Protein AF-A0A7W2B0Z6-F1 (afdb_monomer_lite)

Radius of gyration: 12.78 Å; chains: 1; bounding box: 35×30×26 Å

Secondary structure (DSSP, 8-state):
----S-----PBPHHHHHHHHTT-HHHHTTHHHHHHHHHHHHGGGGGSSS--SEEEEEEEETTEEEEEEEETTEEEEEEEETTTTEEEE--

Sequence (91 aa):
MNLLASSNNSFYNYKDFIFEYSMRPDIATYLKPIKSIATNLCGENIFKNKGGKYNCKFAISEGGIRIERTYEGKKEEYIFSQRKNILKKIN

Structure (mmCIF, N/CA/C/O backbone):
data_AF-A0A7W2B0Z6-F1
#
_entry.id   AF-A0A7W2B0Z6-F1
#
loop_
_atom_site.group_PDB
_atom_site.id
_atom_site.type_symbol
_atom_site.label_atom_id
_atom_site.label_alt_id
_atom_site.label_comp_id
_atom_site.label_asym_id
_atom_site.label_entity_id
_atom_site.label_seq_id
_atom_site.pdbx_PDB_ins_code
_atom_site.Cartn_x
_atom_site.Cartn_y
_atom_site.Cartn_z
_atom_site.occupancy
_atom_site.B_iso_or_equiv
_atom_site.auth_seq_id
_atom_site.auth_comp_id
_atom_site.auth_asym_id
_atom_site.auth_atom_id
_atom_site.pdbx_PDB_model_num
ATOM 1 N N . MET A 1 1 ? 26.081 -13.573 -0.982 1.00 29.56 1 MET A N 1
ATOM 2 C CA . MET A 1 1 ? 25.834 -12.254 -0.359 1.00 29.56 1 MET A CA 1
ATOM 3 C C . MET A 1 1 ? 24.372 -12.197 0.062 1.00 29.56 1 MET A C 1
ATOM 5 O O . MET A 1 1 ? 23.518 -12.059 -0.801 1.00 29.56 1 MET A O 1
ATOM 9 N N . ASN A 1 2 ? 24.073 -12.374 1.353 1.00 27.05 2 ASN A N 1
ATOM 10 C CA . ASN A 1 2 ? 22.712 -12.218 1.883 1.00 27.05 2 ASN A CA 1
ATOM 11 C C . ASN A 1 2 ? 22.480 -10.743 2.232 1.00 27.05 2 ASN A C 1
ATOM 13 O O . ASN A 1 2 ? 22.797 -10.295 3.328 1.00 27.05 2 ASN A O 1
ATOM 17 N N . LEU A 1 3 ? 21.935 -9.988 1.280 1.00 34.31 3 LEU A N 1
ATOM 18 C CA . LEU A 1 3 ? 21.543 -8.578 1.420 1.00 34.31 3 LEU A CA 1
ATOM 19 C C . LEU A 1 3 ? 20.152 -8.421 2.077 1.00 34.31 3 LEU A C 1
ATOM 21 O O . LEU A 1 3 ? 19.356 -7.585 1.668 1.00 34.31 3 LEU A O 1
ATOM 25 N N . LEU A 1 4 ? 19.837 -9.237 3.090 1.00 35.62 4 LEU A N 1
ATOM 26 C CA . LEU A 1 4 ? 18.536 -9.213 3.785 1.00 35.62 4 LEU A CA 1
ATOM 27 C C . LEU A 1 4 ? 18.582 -8.596 5.195 1.00 35.62 4 LEU A C 1
ATOM 29 O O . LEU A 1 4 ? 17.578 -8.610 5.893 1.00 35.62 4 LEU A O 1
ATOM 33 N N . ALA A 1 5 ? 19.706 -8.014 5.623 1.00 34.84 5 ALA A N 1
ATOM 34 C CA . ALA A 1 5 ? 19.888 -7.565 7.010 1.00 34.84 5 ALA A CA 1
ATOM 35 C C . ALA A 1 5 ? 20.216 -6.069 7.166 1.00 34.84 5 ALA A C 1
ATOM 37 O O . ALA A 1 5 ? 21.029 -5.683 8.000 1.00 34.84 5 ALA A O 1
ATOM 38 N N . SER A 1 6 ? 19.567 -5.203 6.388 1.00 31.62 6 SER A N 1
ATOM 39 C CA . SER A 1 6 ? 19.455 -3.789 6.766 1.00 31.62 6 SER A CA 1
ATOM 40 C C . SER A 1 6 ? 18.123 -3.218 6.282 1.00 31.62 6 SER A C 1
ATOM 42 O O . SER A 1 6 ? 18.061 -2.292 5.477 1.00 31.62 6 SER A O 1
ATOM 44 N N . SER A 1 7 ? 17.017 -3.818 6.739 1.00 38.91 7 SER A N 1
ATOM 45 C CA . SER A 1 7 ? 15.704 -3.185 6.634 1.00 38.91 7 SER A CA 1
ATOM 46 C C . SER A 1 7 ? 15.670 -1.990 7.591 1.00 38.91 7 SER A C 1
ATOM 48 O O . SER A 1 7 ? 15.152 -2.067 8.706 1.00 38.91 7 SER A O 1
ATOM 50 N N . ASN A 1 8 ? 16.199 -0.851 7.153 1.00 43.62 8 ASN A N 1
ATOM 51 C CA . ASN A 1 8 ? 15.586 0.401 7.562 1.00 43.62 8 ASN A CA 1
ATOM 52 C C . ASN A 1 8 ? 14.139 0.312 7.065 1.00 43.62 8 ASN A C 1
ATOM 54 O O . ASN A 1 8 ? 13.892 0.395 5.864 1.00 43.62 8 ASN A O 1
ATOM 58 N N . ASN A 1 9 ? 13.195 0.049 7.975 1.00 51.09 9 ASN A N 1
ATOM 59 C CA . ASN A 1 9 ? 11.744 0.064 7.745 1.00 51.09 9 ASN A CA 1
ATOM 60 C C . ASN A 1 9 ? 11.289 1.516 7.483 1.00 51.09 9 ASN A C 1
ATOM 62 O O . ASN A 1 9 ? 10.444 2.082 8.176 1.00 51.09 9 ASN A O 1
ATOM 66 N N . SER A 1 10 ? 11.929 2.166 6.515 1.00 68.25 10 SER A N 1
ATOM 67 C CA . SER A 1 10 ? 11.640 3.517 6.084 1.00 68.25 10 SER A CA 1
ATOM 68 C C . SER A 1 10 ? 10.335 3.454 5.316 1.00 68.25 10 SER A C 1
ATOM 70 O O . SER A 1 10 ? 10.260 2.954 4.201 1.00 68.25 10 SER A O 1
ATOM 72 N N . PHE A 1 11 ? 9.272 3.912 5.957 1.00 79.06 11 PHE A N 1
ATOM 73 C CA . PHE A 1 11 ? 7.987 4.080 5.310 1.00 79.06 11 PHE A CA 1
ATOM 74 C C . PHE A 1 11 ? 8.065 5.230 4.299 1.00 79.06 11 PHE A C 1
ATOM 76 O O . PHE A 1 11 ? 8.280 6.384 4.677 1.00 79.06 11 PHE A O 1
ATOM 83 N N . TYR A 1 12 ? 7.845 4.921 3.024 1.00 84.75 12 TYR A N 1
ATOM 84 C CA . TYR A 1 12 ? 7.834 5.877 1.917 1.00 84.75 12 TYR A CA 1
ATOM 85 C C . TYR A 1 12 ? 6.422 6.422 1.680 1.00 84.75 12 TYR A C 1
ATOM 87 O O . TYR A 1 12 ? 5.434 5.717 1.892 1.00 84.75 12 TYR A O 1
ATOM 95 N N . ASN A 1 13 ? 6.287 7.663 1.200 1.00 86.12 13 ASN A N 1
ATOM 96 C CA . ASN A 1 13 ? 5.026 8.068 0.567 1.00 86.12 13 ASN A CA 1
ATOM 97 C C . ASN A 1 13 ? 4.862 7.315 -0.769 1.00 86.12 13 ASN A C 1
ATOM 99 O O . ASN A 1 13 ? 5.809 6.711 -1.269 1.00 86.12 13 ASN A O 1
ATOM 103 N N . TYR A 1 14 ? 3.665 7.335 -1.355 1.00 86.44 14 TYR A N 1
ATOM 104 C CA . TYR A 1 14 ? 3.397 6.564 -2.572 1.00 86.44 14 TYR A CA 1
ATOM 105 C C . TYR A 1 14 ? 4.346 6.918 -3.729 1.00 86.44 14 TYR A C 1
ATOM 107 O O . TYR A 1 14 ? 4.826 6.022 -4.410 1.00 86.44 14 TYR A O 1
ATOM 115 N N . LYS A 1 15 ? 4.643 8.203 -3.957 1.00 85.12 15 LYS A N 1
ATOM 116 C CA . LYS A 1 15 ? 5.510 8.628 -5.069 1.00 85.12 15 LYS A CA 1
ATOM 117 C C . LYS A 1 15 ? 6.936 8.129 -4.898 1.00 85.12 15 LYS A C 1
ATOM 119 O O . LYS A 1 15 ? 7.474 7.553 -5.838 1.00 85.12 15 LYS A O 1
ATOM 124 N N . ASP A 1 16 ? 7.495 8.289 -3.704 1.00 86.50 16 ASP A N 1
ATOM 125 C CA . ASP A 1 16 ? 8.844 7.818 -3.392 1.00 86.50 16 ASP A CA 1
ATOM 126 C C . ASP A 1 16 ? 8.907 6.289 -3.459 1.00 86.50 16 ASP A C 1
ATOM 128 O O . ASP A 1 16 ? 9.859 5.731 -3.990 1.00 86.50 16 ASP A O 1
ATOM 132 N N . PHE A 1 17 ? 7.847 5.608 -3.012 1.00 88.31 17 PHE A N 1
ATOM 133 C CA . PHE A 1 17 ? 7.729 4.157 -3.118 1.00 88.31 17 PHE A CA 1
ATOM 134 C C . PHE A 1 17 ? 7.723 3.689 -4.582 1.00 88.31 17 PHE A C 1
ATOM 136 O O . PHE A 1 17 ? 8.466 2.786 -4.951 1.00 88.31 17 PHE A O 1
ATOM 143 N N . ILE A 1 18 ? 6.914 4.306 -5.451 1.00 87.44 18 ILE A N 1
ATOM 144 C CA . ILE A 1 18 ? 6.920 3.969 -6.881 1.00 87.44 18 ILE A CA 1
ATOM 145 C C . ILE A 1 18 ? 8.279 4.287 -7.507 1.00 87.44 18 ILE A C 1
ATOM 147 O O . ILE A 1 18 ? 8.788 3.476 -8.275 1.00 87.44 18 ILE A O 1
ATOM 151 N N . PHE A 1 19 ? 8.877 5.433 -7.190 1.00 86.31 19 PHE A N 1
ATOM 152 C CA . PHE A 1 19 ? 10.178 5.813 -7.732 1.00 86.31 19 PHE A CA 1
ATOM 153 C C . PHE A 1 19 ? 11.262 4.787 -7.370 1.00 86.31 19 PHE A C 1
ATOM 155 O O . PHE A 1 19 ? 11.929 4.272 -8.263 1.00 86.31 19 PHE A O 1
ATOM 162 N N . GLU A 1 20 ? 11.355 4.412 -6.094 1.00 85.38 20 GLU A N 1
ATOM 163 C CA . GLU A 1 20 ? 12.345 3.457 -5.580 1.00 85.38 20 GLU A CA 1
ATOM 164 C C . GLU A 1 20 ? 12.149 2.031 -6.128 1.00 85.38 20 GLU A C 1
ATOM 166 O O . GLU A 1 20 ? 13.115 1.307 -6.379 1.00 85.38 20 GLU A O 1
ATOM 171 N N . TYR A 1 21 ? 10.895 1.604 -6.317 1.00 85.50 21 TYR A N 1
ATOM 172 C CA . TYR A 1 21 ? 10.583 0.197 -6.589 1.00 85.50 21 TYR A CA 1
ATOM 173 C C . TYR A 1 21 ? 10.054 -0.097 -8.002 1.00 85.50 21 TYR A C 1
ATOM 175 O O . TYR A 1 21 ? 9.929 -1.265 -8.362 1.00 85.50 21 TYR A O 1
ATOM 183 N N . SER A 1 22 ? 9.791 0.909 -8.843 1.00 82.81 22 SER A N 1
ATOM 184 C CA . SER A 1 22 ? 9.314 0.705 -10.230 1.00 82.81 22 SER A CA 1
ATOM 185 C C . SER A 1 22 ? 10.323 0.046 -11.156 1.00 82.81 22 SER A C 1
ATOM 187 O O . SER A 1 22 ? 9.923 -0.618 -12.110 1.00 82.81 22 SER A O 1
ATOM 189 N N . MET A 1 23 ? 11.612 0.170 -10.850 1.00 82.62 23 MET A N 1
ATOM 190 C CA . MET A 1 23 ? 12.676 -0.500 -11.595 1.00 82.62 23 MET A C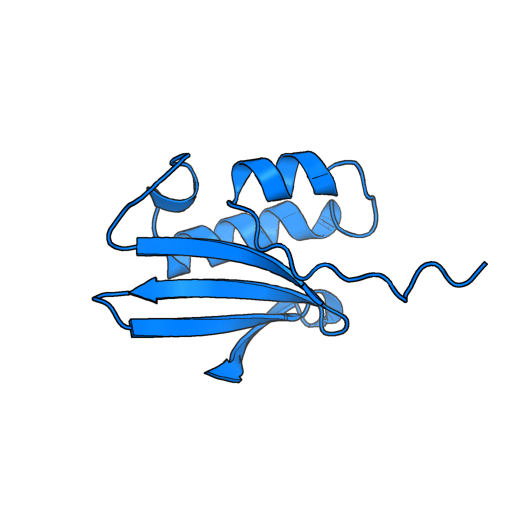A 1
ATOM 191 C C . MET A 1 23 ? 12.941 -1.929 -11.106 1.00 82.62 23 MET A C 1
ATOM 193 O O . MET A 1 23 ? 13.705 -2.651 -11.742 1.00 82.62 23 MET A O 1
ATOM 197 N N . ARG A 1 24 ? 12.325 -2.361 -9.995 1.00 83.12 24 ARG A N 1
ATOM 198 C CA . ARG A 1 24 ? 12.501 -3.710 -9.443 1.00 83.12 24 ARG A CA 1
ATOM 199 C C . ARG A 1 24 ? 11.451 -4.656 -10.041 1.00 83.12 24 ARG A C 1
ATOM 201 O O . ARG A 1 24 ? 10.267 -4.482 -9.749 1.00 83.12 24 ARG A O 1
ATOM 208 N N . PRO A 1 25 ? 11.825 -5.640 -10.883 1.00 79.00 25 PRO A N 1
ATOM 209 C CA . PRO A 1 25 ? 10.859 -6.453 -11.633 1.00 79.00 25 PRO A CA 1
ATOM 210 C C . PRO A 1 25 ? 9.886 -7.240 -10.744 1.00 79.00 25 PRO A C 1
ATOM 212 O O . PRO A 1 25 ? 8.711 -7.404 -11.076 1.00 79.00 25 PRO A O 1
ATOM 215 N N . ASP A 1 26 ? 10.373 -7.685 -9.588 1.00 76.56 26 ASP A N 1
ATOM 216 C CA . ASP A 1 26 ? 9.632 -8.400 -8.552 1.00 76.56 26 ASP A CA 1
ATOM 217 C C . ASP A 1 26 ? 8.585 -7.530 -7.845 1.00 76.56 26 ASP A C 1
ATOM 219 O O . ASP A 1 26 ? 7.677 -8.069 -7.225 1.00 76.56 26 ASP A O 1
ATOM 223 N N . ILE A 1 27 ? 8.661 -6.201 -7.961 1.00 77.94 27 ILE A N 1
ATOM 224 C CA . ILE A 1 27 ? 7.700 -5.266 -7.356 1.00 77.94 27 ILE A CA 1
ATOM 225 C C . ILE A 1 27 ? 6.873 -4.543 -8.427 1.00 77.94 27 ILE A C 1
ATOM 227 O O . ILE A 1 27 ? 5.687 -4.284 -8.213 1.00 77.94 27 ILE A O 1
ATOM 231 N N . ALA A 1 28 ? 7.458 -4.271 -9.599 1.00 79.50 28 ALA A N 1
ATOM 232 C CA . ALA A 1 28 ? 6.847 -3.551 -10.716 1.00 79.50 28 ALA A CA 1
ATOM 233 C C . ALA A 1 28 ? 5.484 -4.132 -11.132 1.00 79.50 28 ALA A C 1
ATOM 235 O O . ALA A 1 28 ? 4.519 -3.394 -11.346 1.00 79.50 28 ALA A O 1
ATOM 236 N N . THR A 1 29 ? 5.377 -5.463 -11.168 1.00 81.50 29 THR A N 1
ATOM 237 C CA . THR A 1 29 ? 4.139 -6.191 -11.506 1.00 81.50 29 THR A CA 1
ATOM 238 C C . THR A 1 29 ? 2.993 -5.920 -10.524 1.00 81.50 29 THR A C 1
ATOM 240 O O . THR A 1 29 ? 1.821 -5.978 -10.900 1.00 81.50 29 THR A O 1
ATOM 243 N N . TYR A 1 30 ? 3.313 -5.541 -9.286 1.00 80.06 30 TYR A N 1
ATOM 244 C CA . TYR A 1 30 ? 2.349 -5.294 -8.218 1.00 80.06 30 TYR A CA 1
ATOM 245 C C . TYR A 1 30 ? 2.013 -3.813 -8.024 1.00 80.06 30 TYR A C 1
ATOM 247 O O . TYR A 1 30 ? 1.081 -3.495 -7.284 1.00 80.06 30 TYR A O 1
ATOM 255 N N . LEU A 1 31 ? 2.686 -2.892 -8.720 1.00 82.19 31 LEU A N 1
ATOM 256 C CA . LEU A 1 31 ? 2.448 -1.454 -8.559 1.00 82.19 31 LEU A CA 1
ATOM 257 C C . LEU A 1 31 ? 1.027 -1.027 -8.938 1.00 82.19 31 LEU A C 1
ATOM 259 O O . LEU A 1 31 ? 0.434 -0.179 -8.270 1.00 82.19 31 LEU A O 1
ATOM 263 N N . LYS A 1 32 ? 0.443 -1.640 -9.974 1.00 85.44 32 LYS A N 1
ATOM 264 C CA . LYS A 1 32 ? -0.939 -1.357 -10.390 1.00 85.44 32 LYS A CA 1
ATOM 265 C C . LYS A 1 32 ? -1.965 -1.807 -9.328 1.00 85.44 32 LYS A C 1
ATOM 267 O O . LYS A 1 32 ? -2.789 -0.973 -8.945 1.00 85.44 32 LYS A O 1
ATOM 272 N N . PRO A 1 33 ? -1.914 -3.048 -8.800 1.00 87.31 33 PRO A N 1
ATOM 273 C CA . PRO A 1 33 ? -2.711 -3.451 -7.637 1.00 87.31 33 PRO A CA 1
ATOM 274 C C . PRO A 1 33 ? -2.532 -2.540 -6.416 1.00 87.31 33 PRO A C 1
ATOM 276 O O . PRO A 1 33 ? -3.523 -2.093 -5.836 1.00 87.31 33 PRO A O 1
ATOM 279 N N . ILE A 1 34 ? -1.285 -2.202 -6.064 1.00 86.25 34 ILE A N 1
ATOM 280 C CA . ILE A 1 34 ? -0.974 -1.329 -4.919 1.00 86.25 34 ILE A CA 1
ATOM 281 C C . ILE A 1 34 ? -1.635 0.034 -5.086 1.00 86.25 34 ILE A C 1
ATOM 283 O O . 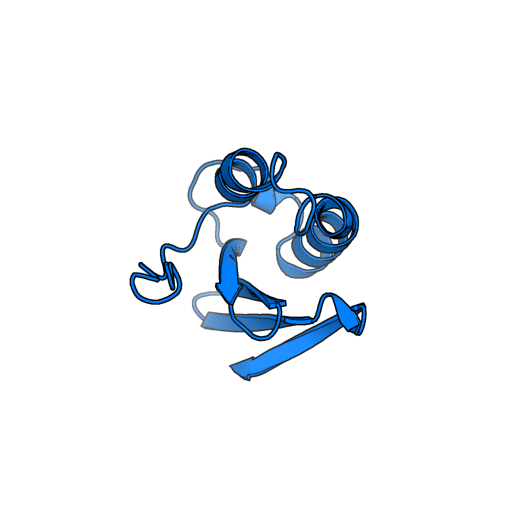ILE A 1 34 ? -2.237 0.521 -4.134 1.00 86.25 34 ILE A O 1
ATOM 287 N N . LYS A 1 35 ? -1.576 0.633 -6.284 1.00 88.38 35 LYS A N 1
ATOM 288 C CA . LYS A 1 35 ? -2.248 1.904 -6.581 1.00 88.38 35 LYS A CA 1
ATOM 289 C C . LYS A 1 35 ? -3.735 1.831 -6.244 1.00 88.38 35 LYS A C 1
ATOM 291 O O . LYS A 1 35 ? -4.228 2.674 -5.505 1.00 88.38 35 LYS A O 1
ATOM 296 N N . SER A 1 36 ? -4.434 0.817 -6.757 1.00 88.62 36 SER A N 1
ATOM 297 C CA . SER A 1 36 ? -5.877 0.667 -6.539 1.00 88.62 36 SER A CA 1
ATOM 298 C C . SER A 1 36 ? -6.213 0.499 -5.057 1.00 88.62 36 SER A C 1
ATOM 300 O O . SER A 1 36 ? -7.128 1.142 -4.553 1.00 88.62 36 SER A O 1
ATOM 302 N N . ILE A 1 37 ? -5.454 -0.338 -4.349 1.00 87.75 37 ILE A N 1
ATOM 303 C CA . ILE A 1 37 ? -5.636 -0.584 -2.915 1.00 87.75 37 ILE A CA 1
ATOM 304 C C . ILE A 1 37 ? -5.387 0.690 -2.107 1.00 87.75 37 ILE A C 1
ATOM 306 O O . ILE A 1 37 ? -6.189 1.058 -1.252 1.00 87.75 37 ILE A O 1
ATOM 310 N N . ALA A 1 38 ? -4.291 1.382 -2.399 1.00 84.69 38 ALA A N 1
ATOM 311 C CA . ALA A 1 38 ? -3.913 2.620 -1.744 1.00 84.69 38 ALA A CA 1
ATOM 312 C C . ALA A 1 38 ? -4.968 3.715 -1.949 1.00 84.69 38 ALA A C 1
ATOM 314 O O . ALA A 1 38 ? -5.321 4.404 -0.992 1.00 84.69 38 ALA A O 1
ATOM 315 N N . THR A 1 39 ? -5.509 3.850 -3.165 1.00 87.88 39 THR A N 1
ATOM 316 C CA . THR A 1 39 ? -6.588 4.801 -3.461 1.00 87.88 39 THR A CA 1
ATOM 317 C C . THR A 1 39 ? -7.868 4.433 -2.716 1.00 87.88 39 THR A C 1
ATOM 319 O O . THR A 1 39 ? -8.504 5.317 -2.153 1.00 87.88 39 THR A O 1
ATOM 322 N N . ASN A 1 40 ? -8.212 3.147 -2.617 1.00 87.44 40 ASN A N 1
ATOM 323 C CA . ASN A 1 40 ? -9.379 2.707 -1.847 1.00 87.44 40 ASN A CA 1
ATOM 324 C C . ASN A 1 40 ? -9.229 2.986 -0.339 1.00 87.44 40 ASN A C 1
ATOM 326 O O . ASN A 1 40 ? -10.201 3.340 0.320 1.00 87.44 40 ASN A O 1
ATOM 330 N N . LEU A 1 41 ? -8.019 2.852 0.216 1.00 85.62 41 LEU A N 1
ATOM 331 C CA . LEU A 1 41 ? -7.758 3.074 1.645 1.00 85.62 41 LEU A CA 1
ATOM 332 C C . LEU A 1 41 ? -7.631 4.559 2.012 1.00 85.62 41 LEU A C 1
ATOM 334 O O . LEU A 1 41 ? -8.182 5.016 3.017 1.00 85.62 41 LEU A O 1
ATOM 338 N N . CYS A 1 42 ? -6.864 5.317 1.236 1.00 83.56 42 CYS A N 1
ATOM 339 C CA . CYS A 1 42 ? -6.433 6.673 1.586 1.00 83.56 42 CYS A CA 1
ATOM 340 C C . CYS A 1 42 ? -7.007 7.761 0.667 1.00 83.56 42 CYS A C 1
ATOM 342 O O . CYS A 1 42 ? -6.709 8.944 0.855 1.00 83.56 42 CYS A O 1
ATOM 344 N N . GLY A 1 43 ? -7.837 7.386 -0.310 1.00 83.31 43 GLY A N 1
ATOM 345 C CA . GLY A 1 43 ? -8.348 8.286 -1.339 1.00 83.31 43 GLY A CA 1
ATOM 346 C C . GLY A 1 43 ? -7.245 8.780 -2.275 1.00 83.31 43 GLY A C 1
ATOM 347 O O . GLY A 1 43 ? -6.127 8.263 -2.312 1.00 83.31 43 GLY A O 1
ATOM 348 N N . GLU A 1 44 ? -7.528 9.852 -3.009 1.00 81.94 44 GLU A N 1
ATOM 349 C CA . GLU A 1 44 ? -6.555 10.479 -3.916 1.00 81.94 44 GLU A CA 1
ATOM 350 C C . GLU A 1 44 ? -5.394 11.178 -3.185 1.00 81.94 44 GLU A C 1
ATOM 352 O O . GLU A 1 44 ? -4.411 11.593 -3.801 1.00 81.94 44 GLU A O 1
ATOM 357 N N . ASN A 1 45 ? -5.452 11.275 -1.853 1.00 74.88 45 ASN A N 1
ATOM 358 C CA . ASN A 1 45 ? -4.393 11.890 -1.053 1.00 74.88 45 ASN A CA 1
ATOM 359 C C . ASN A 1 45 ? -3.067 11.120 -1.117 1.00 74.88 45 ASN A C 1
ATOM 361 O O . ASN A 1 45 ? -2.030 11.700 -0.805 1.00 74.88 45 ASN A O 1
ATOM 365 N N . ILE A 1 46 ? -3.062 9.868 -1.596 1.00 80.00 46 ILE A N 1
ATOM 366 C CA . ILE A 1 46 ? -1.825 9.107 -1.823 1.00 80.00 46 ILE A CA 1
ATOM 367 C C . ILE A 1 46 ? -0.875 9.797 -2.811 1.00 80.00 46 ILE A C 1
ATOM 369 O O . ILE A 1 46 ? 0.330 9.593 -2.738 1.00 80.00 46 ILE A O 1
ATOM 373 N N . PHE A 1 47 ? -1.384 10.644 -3.712 1.00 77.25 47 PHE A N 1
ATOM 374 C CA . PHE A 1 47 ? -0.563 11.356 -4.696 1.00 77.25 47 PHE A CA 1
ATOM 375 C C . PHE A 1 47 ? 0.008 12.683 -4.173 1.00 77.25 47 PHE A C 1
ATOM 377 O O . PHE A 1 47 ? 0.780 13.344 -4.877 1.00 77.25 47 PHE A O 1
ATOM 384 N N . LYS A 1 48 ? -0.351 13.103 -2.954 1.00 71.81 48 LYS A N 1
ATOM 385 C CA . LYS A 1 48 ? 0.138 14.347 -2.347 1.00 71.81 48 LYS A CA 1
ATOM 386 C C . LYS A 1 48 ? 1.451 14.088 -1.600 1.00 71.81 48 LYS A C 1
ATOM 388 O O . LYS A 1 48 ? 1.580 13.111 -0.873 1.00 71.81 48 LYS A O 1
ATOM 393 N N . ASN A 1 49 ? 2.437 14.973 -1.786 1.00 56.84 49 ASN A N 1
ATOM 394 C CA . ASN A 1 49 ? 3.809 14.760 -1.302 1.00 56.84 49 ASN A CA 1
ATOM 395 C C . ASN A 1 49 ? 3.941 14.814 0.233 1.00 56.84 49 ASN A C 1
ATOM 397 O O . ASN A 1 49 ? 4.862 14.199 0.764 1.00 56.84 49 ASN A O 1
ATOM 401 N N . LYS A 1 50 ? 3.065 15.532 0.958 1.00 54.72 50 LYS A N 1
ATOM 402 C CA . LYS A 1 50 ? 3.097 15.642 2.430 1.00 54.72 50 LYS A CA 1
ATOM 403 C C . LYS A 1 50 ? 1.715 15.971 3.019 1.00 54.72 50 LYS A C 1
ATOM 405 O O . LYS A 1 50 ? 1.045 16.868 2.524 1.00 54.72 50 LYS A O 1
ATOM 410 N N . GLY A 1 51 ? 1.362 15.289 4.115 1.00 53.72 51 GLY A N 1
ATOM 411 C CA . GLY A 1 51 ? 0.511 15.805 5.198 1.00 53.72 51 GLY A CA 1
ATOM 412 C C . GLY A 1 51 ? -0.965 16.088 4.893 1.00 53.72 51 GLY A C 1
ATOM 413 O O . GLY A 1 51 ? -1.351 17.241 4.758 1.00 53.72 51 GLY A O 1
ATOM 414 N N . GLY A 1 52 ? -1.815 15.058 4.906 1.00 51.41 52 GLY A N 1
ATOM 415 C CA . GLY A 1 52 ? -3.265 15.185 5.117 1.00 51.41 52 GLY A CA 1
ATOM 416 C C . G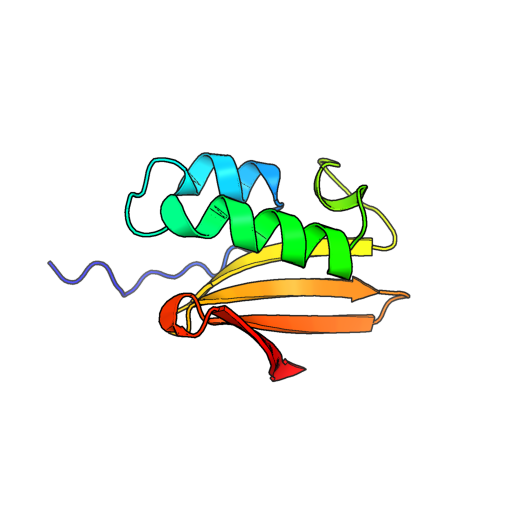LY A 1 52 ? -3.804 14.297 6.252 1.00 51.41 52 GLY A C 1
ATOM 417 O O . GLY A 1 52 ? -3.081 13.462 6.791 1.00 51.41 52 GLY A O 1
ATOM 418 N N . LYS A 1 53 ? -5.097 14.444 6.593 1.00 54.62 53 LYS A N 1
ATOM 419 C CA . LYS A 1 53 ? -5.832 13.607 7.578 1.00 54.62 53 LYS A CA 1
ATOM 420 C C . LYS A 1 53 ? -5.914 12.119 7.168 1.00 54.62 53 LYS A C 1
ATOM 422 O O . LYS A 1 53 ? -6.221 11.279 8.007 1.00 54.62 53 LYS A O 1
ATOM 427 N N . TYR A 1 54 ? -5.614 11.829 5.895 1.00 60.38 54 TYR A N 1
ATOM 428 C CA . TYR A 1 54 ? -5.574 10.507 5.267 1.00 60.38 54 TYR A CA 1
ATOM 429 C C . TYR A 1 54 ? -4.255 10.339 4.512 1.00 60.38 54 TYR A C 1
ATOM 431 O O . TYR A 1 54 ? -4.153 10.725 3.348 1.00 60.38 54 TYR A O 1
ATOM 439 N N . ASN A 1 55 ? -3.235 9.796 5.176 1.00 74.69 55 ASN A N 1
ATOM 440 C CA . ASN A 1 55 ? -1.956 9.491 4.534 1.00 74.69 55 ASN A CA 1
ATOM 441 C C . ASN A 1 55 ? -1.706 7.992 4.592 1.00 74.69 55 ASN A C 1
ATOM 443 O O . ASN A 1 55 ? -1.791 7.401 5.668 1.00 74.69 55 ASN A O 1
ATOM 447 N N . CYS A 1 56 ? -1.363 7.419 3.441 1.00 86.38 56 CYS A N 1
ATOM 448 C CA . CYS A 1 56 ? -0.786 6.088 3.353 1.00 86.38 56 CYS A CA 1
ATOM 449 C C . CYS A 1 56 ? 0.733 6.214 3.236 1.00 86.38 56 CYS A C 1
ATOM 451 O O . CYS A 1 56 ? 1.233 7.038 2.462 1.00 86.38 56 CYS A O 1
ATOM 453 N N . LYS A 1 57 ? 1.458 5.368 3.958 1.00 88.38 57 LYS A N 1
ATOM 454 C CA . LYS A 1 57 ? 2.879 5.122 3.741 1.00 88.38 57 LYS A CA 1
ATOM 455 C C . LYS A 1 57 ? 3.120 3.649 3.447 1.00 88.38 57 LYS A C 1
ATOM 457 O O . LYS A 1 57 ? 2.356 2.803 3.896 1.00 88.38 57 LYS A O 1
ATOM 462 N N . PHE A 1 58 ? 4.188 3.354 2.722 1.00 88.62 58 PHE A N 1
ATOM 463 C CA . PHE A 1 58 ? 4.448 2.046 2.134 1.00 88.62 58 PHE A CA 1
ATOM 464 C C . PHE A 1 58 ? 5.842 1.553 2.506 1.00 88.62 58 PHE A C 1
ATOM 466 O O . PHE A 1 58 ? 6.795 2.330 2.507 1.00 88.62 58 PHE A O 1
ATOM 473 N N . ALA A 1 59 ? 5.963 0.261 2.789 1.00 88.75 59 ALA A N 1
ATOM 474 C CA . ALA A 1 59 ? 7.238 -0.405 3.025 1.00 88.75 59 ALA A CA 1
ATOM 475 C C . ALA A 1 59 ? 7.205 -1.831 2.463 1.00 88.75 59 ALA A C 1
ATOM 477 O O . ALA A 1 59 ? 6.146 -2.461 2.398 1.00 88.75 59 ALA A O 1
ATOM 478 N N . ILE A 1 60 ? 8.365 -2.352 2.067 1.00 86.56 60 ILE A N 1
ATOM 479 C CA . ILE A 1 60 ? 8.515 -3.763 1.700 1.00 86.56 60 ILE A CA 1
ATOM 480 C C . ILE A 1 60 ? 8.701 -4.591 2.973 1.00 86.56 60 ILE A C 1
ATOM 482 O O . ILE A 1 60 ? 9.466 -4.224 3.859 1.00 86.56 60 ILE A O 1
ATOM 486 N N . SER A 1 61 ? 7.994 -5.711 3.060 1.00 83.19 61 SER A N 1
ATOM 487 C CA . SER A 1 61 ? 8.069 -6.681 4.149 1.00 83.19 61 SER A CA 1
ATOM 488 C C . SER A 1 61 ? 8.117 -8.098 3.569 1.00 83.19 61 SER A C 1
ATOM 490 O O . SER A 1 61 ? 7.677 -8.323 2.442 1.00 83.19 61 SER A O 1
ATOM 492 N N . GLU A 1 62 ? 8.601 -9.079 4.336 1.00 78.38 62 GLU A N 1
ATOM 493 C CA . GLU A 1 62 ? 8.656 -10.489 3.907 1.00 78.38 62 GLU A CA 1
ATOM 494 C C . GLU A 1 62 ? 7.291 -11.037 3.450 1.00 78.38 62 GLU A C 1
ATOM 496 O O . GLU A 1 62 ? 7.218 -11.879 2.557 1.00 78.38 62 GLU A O 1
ATOM 501 N N . GLY A 1 63 ? 6.190 -10.540 4.025 1.00 75.75 63 GLY A N 1
ATOM 502 C CA . GLY A 1 63 ? 4.826 -10.953 3.673 1.00 75.75 63 GLY A CA 1
ATOM 503 C C . GLY A 1 63 ? 4.188 -10.189 2.504 1.00 75.75 63 GLY A C 1
ATOM 504 O O . GLY A 1 63 ? 3.066 -10.526 2.110 1.00 75.75 63 GLY A O 1
ATOM 505 N N . GLY A 1 64 ? 4.866 -9.174 1.956 1.00 85.75 64 GLY A N 1
ATOM 506 C CA . GLY A 1 64 ? 4.376 -8.313 0.878 1.00 85.75 64 GLY A CA 1
ATOM 507 C C . GLY A 1 64 ? 4.579 -6.819 1.156 1.00 85.75 64 GLY A C 1
ATOM 508 O O . GLY A 1 64 ? 5.534 -6.426 1.819 1.00 85.75 64 GLY A O 1
ATOM 509 N N . ILE A 1 65 ? 3.694 -5.957 0.6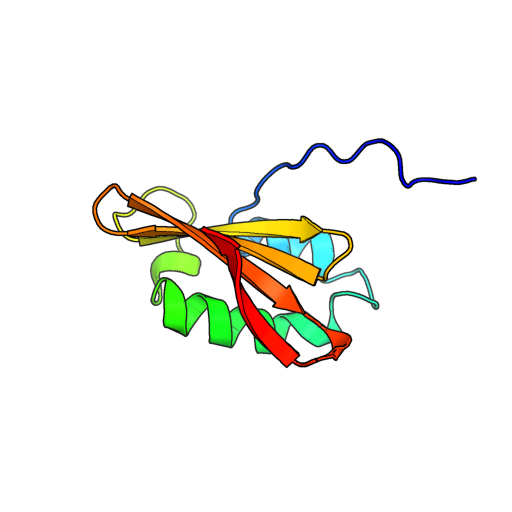47 1.00 88.94 65 ILE A N 1
ATOM 510 C CA . ILE A 1 65 ? 3.787 -4.507 0.891 1.00 88.94 65 ILE A CA 1
ATOM 511 C C . ILE A 1 65 ? 2.995 -4.145 2.142 1.00 88.94 65 ILE A C 1
ATOM 513 O O . ILE A 1 65 ? 1.784 -4.361 2.201 1.00 88.94 65 ILE A O 1
ATOM 517 N N . ARG A 1 66 ? 3.668 -3.562 3.132 1.00 90.56 66 ARG A N 1
ATOM 518 C CA . ARG A 1 66 ? 3.027 -2.986 4.315 1.00 90.56 66 ARG A CA 1
ATOM 519 C C . ARG A 1 66 ? 2.532 -1.583 3.987 1.00 90.56 66 ARG A C 1
ATOM 521 O O . ARG A 1 66 ? 3.261 -0.795 3.389 1.00 90.56 66 ARG A O 1
ATOM 528 N N . ILE A 1 67 ? 1.301 -1.282 4.383 1.00 90.06 67 ILE A N 1
ATOM 529 C CA . ILE A 1 67 ? 0.648 0.012 4.187 1.00 90.06 67 ILE A CA 1
ATOM 530 C C . ILE A 1 67 ? 0.243 0.541 5.566 1.00 90.06 67 ILE A C 1
ATOM 532 O O . ILE A 1 67 ? -0.614 -0.051 6.218 1.00 90.06 67 ILE A O 1
ATOM 536 N N . GLU A 1 68 ? 0.858 1.634 6.016 1.00 89.44 68 GLU A N 1
ATOM 537 C CA . GLU A 1 68 ? 0.440 2.372 7.218 1.00 89.44 68 GLU A CA 1
ATOM 538 C C . GLU A 1 68 ? -0.512 3.485 6.791 1.00 89.44 68 GLU A C 1
ATOM 540 O O . GLU A 1 68 ? -0.141 4.351 6.000 1.00 89.44 68 GLU A O 1
ATOM 545 N N . ARG A 1 69 ? -1.732 3.476 7.320 1.00 86.69 69 ARG A N 1
ATOM 546 C CA . ARG A 1 69 ? -2.749 4.502 7.103 1.00 86.69 69 ARG A CA 1
ATOM 547 C C . ARG A 1 69 ? -2.940 5.292 8.387 1.00 86.69 69 ARG A C 1
ATOM 549 O O . ARG A 1 69 ? -3.148 4.719 9.448 1.00 86.69 69 ARG A O 1
ATOM 556 N N . THR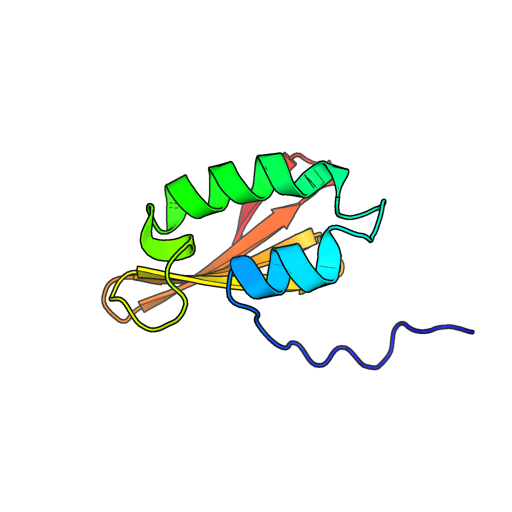 A 1 70 ? -2.943 6.615 8.293 1.00 81.31 70 THR A N 1
ATOM 557 C CA . THR A 1 70 ? -3.504 7.467 9.352 1.00 81.31 70 THR A CA 1
ATOM 558 C C . THR A 1 70 ? -4.922 7.872 8.963 1.00 81.31 70 THR A C 1
ATOM 560 O O . THR A 1 70 ? -5.101 8.465 7.903 1.00 81.31 70 THR A O 1
ATOM 563 N N . TYR A 1 71 ? -5.914 7.545 9.792 1.00 75.62 71 TYR A N 1
ATOM 564 C CA . TYR A 1 71 ? -7.327 7.890 9.611 1.00 75.62 71 TYR A CA 1
ATOM 565 C C . TYR A 1 71 ? -7.864 8.478 10.918 1.00 75.62 71 TYR A C 1
ATOM 567 O O . TYR A 1 71 ? -7.859 7.811 11.947 1.00 75.62 71 TYR A O 1
ATOM 575 N N . GLU A 1 72 ? -8.284 9.746 10.897 1.00 74.25 72 GLU A N 1
ATOM 576 C CA . GLU A 1 72 ? -8.861 10.431 12.072 1.00 74.25 72 GLU A CA 1
ATOM 577 C C . GLU A 1 72 ? -8.003 10.344 13.349 1.00 74.25 72 GLU A C 1
ATOM 579 O O . GLU A 1 72 ? -8.507 10.190 14.457 1.00 74.25 72 GLU A O 1
ATOM 584 N N . GLY A 1 73 ? -6.678 10.429 13.193 1.00 71.94 73 GLY A N 1
ATOM 585 C CA . GLY A 1 73 ? -5.725 10.347 14.307 1.00 71.94 73 GLY A CA 1
ATOM 586 C C . GLY A 1 73 ? -5.407 8.923 14.770 1.00 71.94 73 GLY A C 1
ATOM 587 O O . GLY A 1 73 ? -4.504 8.745 15.584 1.00 71.94 73 GLY A O 1
ATOM 588 N N . LYS A 1 74 ? -6.075 7.902 14.220 1.00 80.19 74 LYS A N 1
ATOM 589 C CA . LYS A 1 74 ? -5.745 6.491 14.440 1.00 80.19 74 LYS A CA 1
ATOM 590 C C . LYS A 1 74 ? -4.788 5.999 13.365 1.00 80.19 74 LYS A C 1
ATOM 592 O O . LYS A 1 74 ? -4.901 6.374 12.196 1.00 80.19 74 LYS A O 1
ATOM 597 N N . LYS A 1 75 ? -3.846 5.152 13.770 1.00 83.81 75 LYS A N 1
ATOM 598 C CA . LYS A 1 75 ? -2.971 4.424 12.855 1.00 83.81 75 LYS A CA 1
ATOM 599 C C . LYS A 1 75 ? -3.548 3.042 12.616 1.00 83.81 75 LYS A C 1
ATOM 601 O O . LYS A 1 75 ? -3.822 2.326 13.572 1.00 83.81 75 LYS A O 1
ATOM 606 N N . GLU A 1 76 ? -3.717 2.700 11.353 1.00 89.00 76 GLU A N 1
ATOM 607 C CA . GLU A 1 76 ? -4.103 1.371 10.905 1.00 89.00 76 GLU A CA 1
ATOM 608 C C . GLU A 1 76 ? -2.989 0.814 10.036 1.00 89.00 76 GLU A C 1
ATOM 610 O O . GLU A 1 76 ? -2.373 1.537 9.246 1.00 89.00 76 GLU A O 1
ATOM 615 N N . GLU A 1 77 ? -2.744 -0.479 10.156 1.00 90.25 77 GLU A N 1
ATOM 616 C CA . GLU A 1 77 ? -1.730 -1.145 9.361 1.00 90.25 77 GLU A CA 1
ATOM 617 C C . GLU A 1 77 ? -2.329 -2.279 8.553 1.00 90.25 77 GLU A C 1
ATOM 619 O O . GLU A 1 77 ? -3.147 -3.071 9.028 1.00 90.25 77 GLU A O 1
ATOM 624 N N . TYR A 1 78 ? -1.862 -2.386 7.317 1.00 90.94 78 TYR A N 1
ATOM 625 C CA . TYR A 1 78 ? -2.271 -3.420 6.392 1.00 90.94 78 TYR A CA 1
ATOM 626 C C . TYR A 1 78 ? -1.054 -4.090 5.777 1.00 90.94 78 TYR A C 1
ATOM 628 O O . TYR A 1 78 ? -0.010 -3.467 5.589 1.00 90.94 78 TYR A O 1
ATOM 636 N N . ILE A 1 79 ? -1.213 -5.355 5.406 1.00 90.75 79 ILE A N 1
ATOM 637 C CA . ILE A 1 79 ? -0.259 -6.072 4.574 1.00 90.75 79 ILE A CA 1
ATOM 638 C C . ILE A 1 79 ? -0.954 -6.527 3.296 1.00 90.75 79 ILE A C 1
ATOM 640 O O . ILE A 1 79 ? -1.965 -7.234 3.327 1.00 90.75 79 ILE A O 1
ATOM 644 N N . PHE A 1 80 ? -0.429 -6.081 2.162 1.00 88.75 80 PHE A N 1
ATOM 645 C CA . PHE A 1 80 ? -0.817 -6.571 0.854 1.00 88.75 80 PHE A CA 1
ATOM 646 C C . PHE A 1 80 ? 0.096 -7.730 0.468 1.00 88.75 80 PHE A C 1
ATOM 648 O O . PHE A 1 80 ? 1.278 -7.534 0.177 1.00 88.75 80 PHE A O 1
ATOM 655 N N . SER A 1 81 ? -0.460 -8.939 0.452 1.00 85.88 81 SER A N 1
ATOM 656 C CA . SER A 1 81 ? 0.258 -10.126 0.007 1.00 85.88 81 SER A CA 1
ATOM 657 C C . SER A 1 81 ? 0.218 -10.217 -1.512 1.00 85.88 81 SER A C 1
ATOM 659 O O . SER A 1 81 ? -0.811 -10.560 -2.092 1.00 85.88 81 SER A O 1
ATOM 661 N N . GLN A 1 82 ? 1.362 -9.966 -2.146 1.00 75.06 82 GLN A N 1
ATOM 662 C CA . GLN A 1 82 ? 1.536 -10.020 -3.599 1.00 75.06 82 GLN A CA 1
ATOM 663 C C . GLN A 1 82 ? 1.104 -11.372 -4.191 1.00 75.06 82 GLN A C 1
ATOM 665 O O . GLN A 1 82 ? 0.325 -11.416 -5.137 1.00 75.06 82 GLN A O 1
ATOM 670 N N . ARG A 1 83 ? 1.537 -12.484 -3.572 1.00 74.69 83 ARG A N 1
ATOM 671 C CA . ARG A 1 83 ? 1.223 -13.853 -4.027 1.00 74.69 83 ARG A CA 1
ATOM 672 C C . ARG A 1 83 ? -0.265 -14.183 -3.978 1.00 74.69 83 ARG A C 1
ATOM 674 O O . ARG A 1 83 ? -0.738 -14.982 -4.775 1.00 74.69 83 ARG A O 1
ATOM 681 N N . LYS A 1 84 ? -0.981 -13.624 -3.002 1.00 78.81 84 LYS A N 1
ATOM 682 C CA . LYS A 1 84 ? -2.401 -13.920 -2.779 1.00 78.81 84 LYS A CA 1
ATOM 683 C C . LYS A 1 84 ? -3.322 -12.849 -3.357 1.00 78.81 84 LYS A C 1
ATOM 685 O O . LYS A 1 84 ? -4.521 -13.074 -3.408 1.00 78.81 84 LYS A O 1
ATOM 690 N N . ASN A 1 85 ? -2.776 -11.701 -3.761 1.00 76.25 85 ASN A N 1
ATOM 691 C CA . ASN A 1 85 ? -3.518 -10.498 -4.129 1.00 76.25 85 ASN A CA 1
ATOM 692 C C . ASN A 1 85 ? -4.574 -10.098 -3.073 1.00 76.25 85 ASN A C 1
ATOM 694 O O . ASN A 1 85 ? -5.687 -9.697 -3.401 1.00 76.25 85 ASN A O 1
ATOM 698 N N . ILE A 1 86 ? -4.231 -10.244 -1.788 1.00 83.69 86 ILE A N 1
ATOM 699 C CA . ILE A 1 86 ? -5.130 -9.979 -0.654 1.00 83.69 86 ILE A CA 1
ATOM 700 C C . ILE A 1 86 ? -4.532 -8.884 0.220 1.00 83.69 86 ILE A C 1
ATOM 702 O O . ILE A 1 86 ? -3.351 -8.931 0.571 1.00 83.69 86 ILE A O 1
ATOM 706 N N . LEU A 1 87 ? -5.377 -7.935 0.616 1.00 88.06 87 LEU A N 1
ATOM 707 C CA . LEU A 1 87 ? -5.091 -6.974 1.671 1.00 88.06 87 LEU A CA 1
ATOM 708 C C . LEU A 1 87 ? -5.625 -7.504 3.006 1.00 88.06 87 LEU A C 1
ATOM 710 O O . LEU A 1 87 ? -6.807 -7.823 3.117 1.00 88.06 87 LEU A O 1
ATOM 714 N N . LYS A 1 88 ? -4.778 -7.553 4.034 1.00 90.00 88 LYS A N 1
ATOM 715 C CA . LYS A 1 88 ? -5.174 -7.927 5.396 1.00 90.00 88 LYS A CA 1
ATOM 716 C C . LYS A 1 88 ? -4.844 -6.797 6.367 1.00 90.00 88 LYS A C 1
ATOM 718 O O . LYS A 1 88 ? -3.715 -6.317 6.363 1.00 90.00 88 LYS A O 1
ATOM 723 N N . LYS A 1 89 ? -5.803 -6.404 7.212 1.00 89.12 89 LYS A N 1
ATOM 724 C CA . LYS A 1 89 ? -5.553 -5.507 8.351 1.00 89.12 89 LYS A CA 1
ATOM 725 C C . LYS A 1 89 ? -4.790 -6.265 9.441 1.00 89.12 89 LYS A C 1
ATOM 727 O O . LYS A 1 89 ? -5.142 -7.405 9.750 1.00 89.12 89 LYS A O 1
ATOM 732 N N . ILE A 1 90 ? -3.738 -5.656 9.975 1.00 88.50 90 ILE A N 1
ATOM 733 C CA . ILE A 1 90 ? -2.858 -6.248 10.995 1.00 88.50 90 ILE A CA 1
ATOM 734 C C . ILE A 1 90 ? -2.799 -5.428 12.290 1.00 88.50 90 ILE A C 1
ATOM 736 O O . ILE A 1 90 ? -2.312 -5.952 13.287 1.00 88.50 90 ILE A O 1
ATOM 740 N N . ASN A 1 91 ? -3.322 -4.195 12.287 1.00 77.88 91 ASN A N 1
ATOM 741 C CA . ASN A 1 91 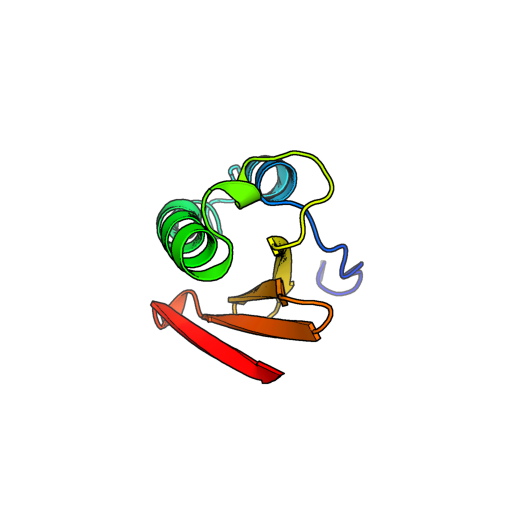? -3.537 -3.352 13.467 1.00 77.88 91 ASN A CA 1
ATOM 742 C C . ASN A 1 91 ? -4.641 -2.327 13.171 1.00 77.88 91 ASN A C 1
ATOM 744 O O . ASN A 1 91 ? -4.556 -1.694 12.090 1.00 77.88 91 ASN A O 1
#

pLDDT: mean 76.94, std 16.1, range [27.05, 90.94]

Foldseek 3Di:
DPPPPDPPQDWAQLVVVCVVPCPPPVCVVCNVLVVVVLCVQQNPCSPPRDDDQWGWTWGQDPQAIKIWTRHNNDIWIWHQRPVVRDIDTDD